Protein AF-A0A2N6CW79-F1 (afdb_monomer)

Mean predicted aligned error: 12.47 Å

pLDDT: mean 71.99, std 19.27, range [43.38, 93.44]

Secondary structure (DSSP, 8-state):
-----------S-S---HHHHHHHHHHHHHHTT--TTTHHHHHHHHHHHHHHHHHHTTTS---

Radius of gyration: 16.09 Å; Cα contacts (8 Å, |Δi|>4): 18; chains: 1; bounding box: 51×40×16 Å

Structure (mmCIF, N/CA/C/O backbone):
data_AF-A0A2N6CW79-F1
#
_entry.id   AF-A0A2N6CW79-F1
#
loop_
_atom_site.group_PDB
_atom_site.id
_atom_site.type_symbol
_atom_site.label_atom_id
_atom_site.label_alt_id
_atom_site.label_comp_id
_atom_site.label_asym_id
_atom_site.label_entity_id
_atom_site.label_seq_id
_atom_site.pdbx_PDB_ins_code
_atom_site.Cartn_x
_atom_site.Cartn_y
_atom_site.Cartn_z
_atom_site.occupancy
_atom_site.B_iso_or_equiv
_atom_site.auth_seq_id
_atom_site.auth_comp_id
_atom_site.auth_asym_id
_atom_site.auth_atom_id
_atom_site.pdbx_PDB_model_num
ATOM 1 N N . MET A 1 1 ? 36.360 -18.256 -5.145 1.00 57.09 1 MET A N 1
ATOM 2 C CA . MET A 1 1 ? 36.136 -17.200 -6.156 1.00 57.09 1 MET A CA 1
ATOM 3 C C . MET A 1 1 ? 34.966 -17.604 -7.039 1.00 57.09 1 MET A C 1
ATOM 5 O O . MET A 1 1 ? 35.124 -18.526 -7.822 1.00 57.09 1 MET A O 1
ATOM 9 N N . LEU A 1 2 ? 33.816 -16.956 -6.836 1.00 49.44 2 LEU A N 1
ATOM 10 C CA . LEU A 1 2 ? 32.636 -16.854 -7.719 1.00 49.44 2 LEU A CA 1
ATOM 11 C C . LEU A 1 2 ? 31.636 -15.976 -6.933 1.00 49.44 2 LEU A C 1
ATOM 13 O O . LEU A 1 2 ? 30.883 -16.475 -6.111 1.00 49.44 2 LEU A O 1
ATOM 17 N N . LEU A 1 3 ? 31.902 -14.673 -6.794 1.00 58.81 3 LEU A N 1
ATOM 18 C CA . LEU A 1 3 ? 31.364 -13.615 -7.664 1.00 58.81 3 LEU A CA 1
ATOM 19 C C . LEU A 1 3 ? 29.857 -13.754 -7.918 1.00 58.81 3 LEU A C 1
ATOM 21 O O . LEU A 1 3 ? 29.445 -14.023 -9.036 1.00 58.81 3 LEU A O 1
ATOM 25 N N . LEU A 1 4 ? 29.051 -13.492 -6.890 1.00 55.22 4 LEU A N 1
ATOM 26 C CA . LEU A 1 4 ? 27.722 -12.906 -7.065 1.00 55.22 4 LEU A CA 1
ATOM 27 C C . LEU A 1 4 ? 27.592 -11.733 -6.095 1.00 55.22 4 LEU A C 1
ATOM 29 O O . LEU A 1 4 ? 26.882 -11.768 -5.095 1.00 55.22 4 LEU A O 1
ATOM 33 N N . ALA A 1 5 ? 28.340 -10.679 -6.418 1.00 52.88 5 ALA A N 1
ATOM 34 C CA . ALA A 1 5 ? 27.926 -9.330 -6.095 1.00 52.88 5 ALA A CA 1
ATOM 35 C C . ALA A 1 5 ? 26.625 -9.061 -6.871 1.00 52.88 5 ALA A C 1
ATOM 37 O O . ALA A 1 5 ? 26.653 -8.547 -7.984 1.00 52.88 5 ALA A O 1
ATOM 38 N N . PHE A 1 6 ? 25.488 -9.443 -6.292 1.00 50.41 6 PHE A N 1
ATOM 39 C CA . PHE A 1 6 ? 24.270 -8.657 -6.457 1.00 50.41 6 PHE A CA 1
ATOM 40 C C . PHE A 1 6 ? 24.546 -7.391 -5.633 1.00 50.41 6 PHE A C 1
ATOM 42 O O . PHE A 1 6 ? 24.312 -7.341 -4.435 1.00 50.41 6 PHE A O 1
ATOM 49 N N . GLY A 1 7 ? 25.321 -6.440 -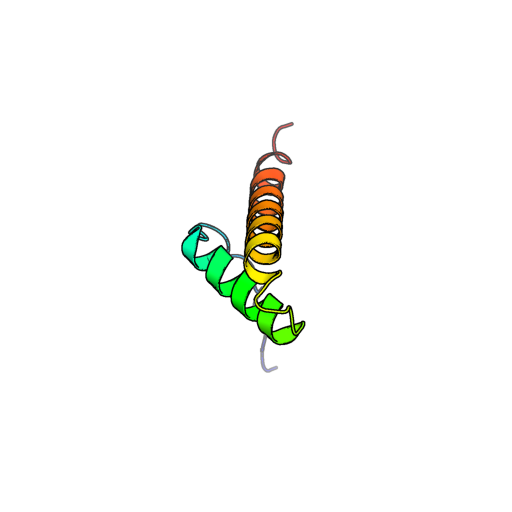6.152 1.00 46.75 7 GLY A N 1
ATOM 50 C CA . GLY A 1 7 ? 24.843 -5.649 -7.270 1.00 46.75 7 GLY A CA 1
ATOM 51 C C . GLY A 1 7 ? 23.723 -4.838 -6.660 1.00 46.75 7 GLY A C 1
ATOM 52 O O . GLY A 1 7 ? 22.583 -5.288 -6.664 1.00 46.75 7 GLY A O 1
ATOM 53 N N . ALA A 1 8 ? 24.117 -3.753 -5.989 1.00 47.22 8 ALA A N 1
ATOM 54 C CA . ALA A 1 8 ? 23.221 -2.835 -5.326 1.00 47.22 8 ALA A CA 1
ATOM 55 C C . ALA A 1 8 ? 21.961 -2.669 -6.177 1.00 47.22 8 ALA A C 1
ATOM 57 O O . ALA A 1 8 ? 22.039 -2.207 -7.315 1.00 47.22 8 ALA A O 1
ATOM 58 N N . THR A 1 9 ? 20.812 -3.035 -5.615 1.00 51.59 9 THR A N 1
ATOM 59 C CA . THR A 1 9 ? 19.477 -2.598 -6.033 1.00 51.59 9 THR A CA 1
ATOM 60 C C . THR A 1 9 ? 19.372 -1.090 -5.765 1.00 51.59 9 THR A C 1
ATOM 62 O O . THR A 1 9 ? 18.545 -0.603 -5.007 1.00 51.59 9 THR A O 1
ATOM 65 N N . GLY A 1 10 ? 20.323 -0.337 -6.308 1.00 48.75 10 GLY A N 1
ATOM 66 C CA . GLY A 1 10 ? 20.400 1.103 -6.285 1.00 48.75 10 GLY A CA 1
ATOM 67 C C . GLY A 1 10 ? 19.995 1.586 -7.664 1.00 48.75 10 GLY A C 1
ATOM 68 O O . GLY A 1 10 ? 20.629 1.227 -8.650 1.00 48.75 10 GLY A O 1
ATOM 69 N N . ALA A 1 11 ? 18.956 2.417 -7.688 1.00 44.03 11 ALA A N 1
ATOM 70 C CA . ALA A 1 11 ? 18.473 3.181 -8.835 1.00 44.03 11 ALA A CA 1
ATOM 71 C C . ALA A 1 11 ? 17.618 2.425 -9.872 1.00 44.03 11 ALA A C 1
ATOM 73 O O . ALA A 1 11 ? 17.980 2.308 -11.037 1.00 44.03 11 ALA A O 1
ATOM 74 N N . VAL A 1 12 ? 16.396 2.053 -9.474 1.00 43.50 12 VAL A N 1
ATOM 75 C CA . VAL A 1 12 ? 15.229 2.089 -10.381 1.00 43.50 12 VAL A CA 1
ATOM 76 C C . VAL A 1 12 ? 14.098 2.864 -9.691 1.00 43.50 12 VAL A C 1
ATOM 78 O O . VAL A 1 12 ? 13.025 2.343 -9.452 1.00 43.50 12 VAL A O 1
ATOM 81 N N . PHE A 1 13 ? 14.365 4.102 -9.272 1.00 48.66 13 PHE A N 1
ATOM 82 C CA . PHE A 1 13 ? 13.347 5.007 -8.707 1.00 48.66 13 PHE A CA 1
ATOM 83 C C . PHE A 1 13 ? 13.608 6.450 -9.153 1.00 48.66 13 PHE A C 1
ATOM 85 O O . PHE A 1 13 ? 13.597 7.369 -8.344 1.00 48.66 13 PHE A O 1
ATOM 92 N N . ALA A 1 14 ? 13.956 6.656 -10.426 1.00 47.28 14 ALA A N 1
ATOM 93 C CA . ALA A 1 14 ? 14.239 8.004 -10.925 1.00 47.28 14 ALA A CA 1
ATOM 94 C C . ALA A 1 14 ? 13.055 8.652 -11.656 1.00 47.28 14 ALA A C 1
ATOM 96 O O . ALA A 1 14 ? 12.968 9.872 -11.654 1.00 47.28 14 ALA A O 1
ATOM 97 N N . GLU A 1 15 ? 12.112 7.878 -12.196 1.00 51.50 15 GLU A N 1
ATOM 98 C CA . GLU A 1 15 ? 10.866 8.399 -12.773 1.00 51.50 15 GLU A 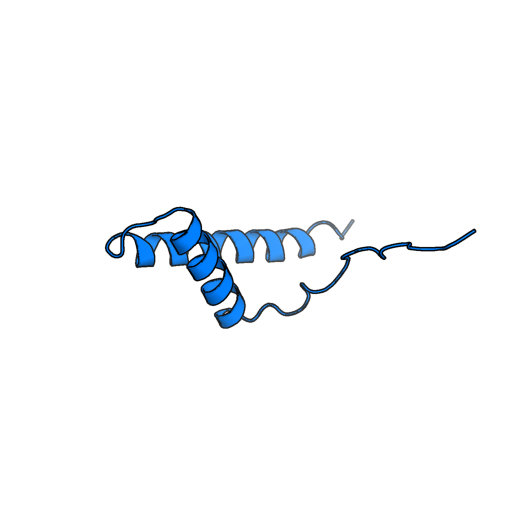CA 1
ATOM 99 C C . GLU A 1 15 ? 9.754 7.368 -12.556 1.00 51.50 15 GLU A C 1
ATOM 101 O O . GLU A 1 15 ? 9.291 6.718 -13.491 1.00 51.50 15 GLU A O 1
ATOM 106 N N . GLU A 1 16 ? 9.345 7.152 -11.302 1.00 56.84 16 GLU A N 1
ATOM 107 C CA . GLU A 1 16 ? 8.064 6.476 -11.091 1.00 56.84 16 GLU A CA 1
ATOM 108 C C . GLU A 1 16 ? 6.958 7.433 -11.535 1.00 56.84 16 GLU A C 1
ATOM 110 O O . GLU A 1 16 ? 6.688 8.452 -10.898 1.00 56.84 16 GLU A O 1
ATOM 115 N N . SER A 1 17 ? 6.354 7.131 -12.683 1.00 66.69 17 SER A N 1
ATOM 116 C CA . SER A 1 17 ? 5.131 7.801 -13.112 1.00 66.69 17 SER A CA 1
ATOM 117 C C . SER A 1 17 ? 4.026 7.507 -12.102 1.00 66.69 17 SER A C 1
ATOM 119 O O . SER A 1 17 ? 3.983 6.426 -11.522 1.00 66.69 17 SER A O 1
ATOM 121 N N . GLN A 1 18 ? 3.108 8.450 -11.910 1.00 67.19 18 GLN A N 1
ATOM 122 C CA . GLN A 1 18 ? 1.999 8.312 -10.958 1.00 67.19 18 GLN A CA 1
ATOM 123 C C . GLN A 1 18 ? 1.194 7.011 -11.169 1.00 67.19 18 GLN A C 1
ATOM 125 O O . GLN A 1 18 ? 0.774 6.378 -10.207 1.00 67.19 18 GLN A O 1
ATOM 130 N N . GLU A 1 19 ? 1.095 6.563 -12.424 1.00 73.31 19 GLU A N 1
ATOM 131 C CA . GLU A 1 19 ? 0.475 5.296 -12.829 1.00 73.31 19 GLU A CA 1
ATOM 132 C C . GLU A 1 19 ? 1.212 4.050 -12.284 1.00 73.31 19 GLU A C 1
ATOM 134 O O . GLU A 1 19 ? 0.576 3.078 -11.883 1.00 73.31 19 GLU A O 1
ATOM 139 N N . SER A 1 20 ? 2.547 4.096 -12.187 1.00 82.56 20 SER A N 1
ATOM 140 C CA . SER A 1 20 ? 3.363 3.035 -11.573 1.00 82.56 20 SER A CA 1
ATOM 141 C C . SER A 1 20 ? 3.137 2.958 -10.061 1.00 82.56 20 SER A C 1
ATOM 143 O O . SER A 1 20 ? 2.994 1.864 -9.511 1.00 82.56 20 SER A O 1
ATOM 145 N N . LEU A 1 21 ? 3.032 4.112 -9.393 1.00 86.00 21 LEU A N 1
ATOM 146 C CA . LEU A 1 21 ? 2.793 4.171 -7.948 1.00 86.00 21 LEU A CA 1
ATOM 147 C C . LEU A 1 21 ? 1.430 3.571 -7.595 1.00 86.00 21 LEU A C 1
ATOM 149 O O . LEU A 1 21 ? 1.324 2.767 -6.670 1.00 86.00 21 LEU A O 1
ATOM 153 N N . GLU A 1 22 ? 0.396 3.896 -8.372 1.00 86.88 22 GLU A N 1
ATOM 154 C CA . GLU A 1 22 ? -0.930 3.302 -8.202 1.00 86.88 22 GLU A CA 1
ATOM 155 C C . GLU A 1 22 ? -0.922 1.779 -8.389 1.00 86.88 22 GLU A C 1
ATOM 157 O O . GLU A 1 22 ? -1.588 1.069 -7.633 1.00 86.88 22 GLU A O 1
ATOM 162 N N . GLU A 1 23 ? -0.172 1.247 -9.359 1.00 88.69 23 GLU A N 1
ATOM 163 C CA . GLU A 1 23 ? -0.072 -0.202 -9.578 1.00 88.69 23 GLU A CA 1
ATOM 164 C C . GLU A 1 23 ? 0.598 -0.919 -8.393 1.00 88.69 23 GLU A C 1
ATOM 166 O O . GLU A 1 23 ? 0.119 -1.966 -7.931 1.00 88.69 23 GLU A O 1
ATOM 171 N N . ARG A 1 24 ? 1.656 -0.320 -7.835 1.00 88.31 24 ARG A N 1
ATOM 172 C CA . ARG A 1 24 ? 2.322 -0.819 -6.623 1.00 88.31 24 ARG A CA 1
ATOM 173 C C . ARG A 1 24 ? 1.382 -0.793 -5.422 1.00 88.31 24 ARG A C 1
ATOM 175 O O . ARG A 1 24 ? 1.204 -1.820 -4.770 1.00 88.31 24 ARG A O 1
ATOM 182 N N . CYS A 1 25 ? 0.708 0.330 -5.185 1.00 91.69 25 CYS A N 1
ATOM 183 C CA . CYS A 1 25 ? -0.257 0.472 -4.096 1.00 91.69 25 CYS A CA 1
ATOM 184 C C . CYS A 1 25 ? -1.432 -0.510 -4.226 1.00 91.69 25 CYS A C 1
ATOM 186 O O . CYS A 1 25 ? -1.867 -1.087 -3.234 1.00 91.69 25 CYS A O 1
ATOM 188 N N . ARG A 1 26 ? -1.911 -0.790 -5.446 1.00 90.25 26 ARG A N 1
ATOM 189 C CA . ARG A 1 26 ? -2.938 -1.823 -5.683 1.00 90.25 26 ARG A CA 1
ATOM 190 C C . ARG A 1 26 ? -2.453 -3.227 -5.358 1.00 90.25 26 ARG A C 1
ATOM 192 O O . ARG A 1 26 ? -3.264 -4.068 -4.973 1.00 90.25 26 ARG A O 1
ATOM 199 N N . THR A 1 27 ? -1.172 -3.503 -5.567 1.00 92.69 27 THR A N 1
ATOM 200 C CA . THR A 1 27 ? -0.576 -4.797 -5.226 1.00 92.69 27 THR A CA 1
ATOM 201 C C . THR A 1 27 ? -0.501 -4.950 -3.712 1.00 92.69 27 THR A C 1
ATOM 203 O O . THR A 1 27 ? -1.039 -5.925 -3.194 1.00 92.69 27 THR A O 1
ATOM 206 N N . PHE A 1 28 ? 0.008 -3.936 -3.006 1.00 90.19 28 PHE A N 1
ATOM 207 C CA . PHE A 1 28 ? 0.039 -3.924 -1.540 1.00 90.19 28 PHE A CA 1
ATOM 208 C C . PHE A 1 28 ? -1.354 -4.065 -0.931 1.00 90.19 28 PHE A C 1
ATOM 210 O O . PHE A 1 28 ? -1.571 -4.927 -0.089 1.00 90.19 28 PHE A O 1
ATOM 217 N N . ALA A 1 29 ? -2.339 -3.328 -1.443 1.00 92.31 29 ALA A N 1
ATOM 218 C CA . ALA A 1 29 ? -3.707 -3.412 -0.949 1.00 92.31 29 ALA A CA 1
ATOM 219 C C . ALA A 1 29 ? -4.324 -4.815 -1.104 1.00 92.31 29 ALA A C 1
ATOM 221 O O . ALA A 1 29 ? -5.131 -5.243 -0.281 1.00 92.31 29 ALA A O 1
ATOM 222 N N . LYS A 1 30 ? -3.954 -5.554 -2.159 1.00 91.38 30 LYS A N 1
ATOM 223 C CA . LYS A 1 30 ? -4.3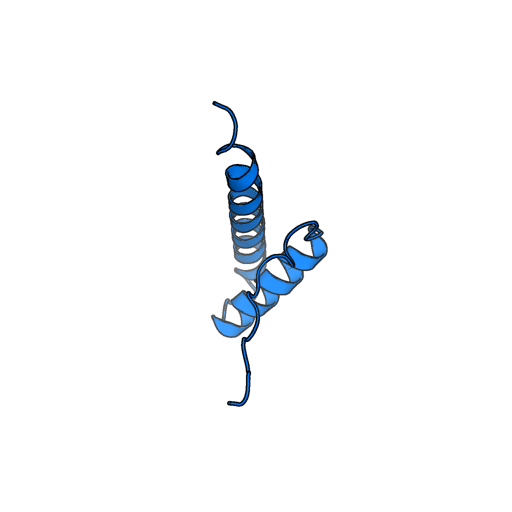92 -6.945 -2.347 1.00 91.38 30 LYS A CA 1
ATOM 224 C C . LYS A 1 30 ? -3.686 -7.907 -1.398 1.00 91.38 30 LYS A C 1
ATOM 226 O O . LYS A 1 30 ? -4.327 -8.850 -0.945 1.00 91.38 30 LYS A O 1
ATOM 231 N N . GLU A 1 31 ? -2.402 -7.690 -1.123 1.00 92.94 31 GLU A N 1
ATOM 232 C CA . GLU A 1 31 ? -1.632 -8.503 -0.175 1.00 92.94 31 GLU A CA 1
ATOM 233 C C . GLU A 1 31 ? -2.102 -8.292 1.272 1.00 92.94 31 GLU A C 1
ATOM 235 O O . GLU A 1 31 ? -2.268 -9.268 2.001 1.00 92.94 31 GLU A O 1
ATOM 240 N N . ASP A 1 32 ? -2.424 -7.052 1.647 1.00 88.88 32 ASP A N 1
ATOM 241 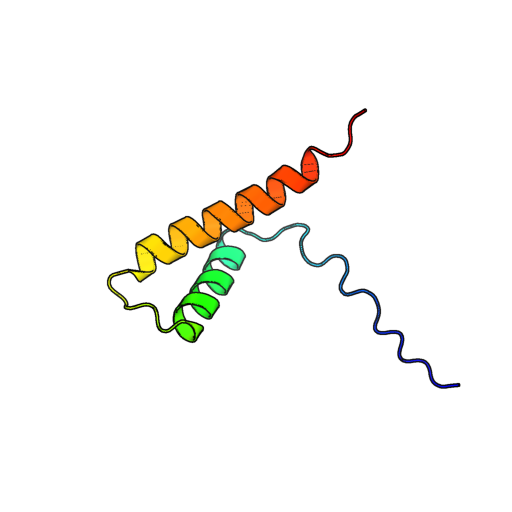C CA . ASP A 1 32 ? -2.998 -6.692 2.951 1.00 88.88 32 ASP A CA 1
ATOM 242 C C . ASP A 1 32 ? -4.480 -7.079 3.096 1.00 88.88 32 ASP A C 1
ATOM 244 O O . ASP A 1 32 ? -5.038 -7.056 4.193 1.00 88.88 32 ASP A O 1
ATOM 248 N N . GLY A 1 33 ? -5.143 -7.458 1.999 1.00 93.44 33 GLY A N 1
ATOM 249 C CA . GLY A 1 33 ? -6.560 -7.819 2.013 1.00 93.44 33 GLY A CA 1
ATOM 250 C C . GLY A 1 33 ? -7.491 -6.623 2.236 1.00 93.44 33 GLY A C 1
ATOM 251 O O . GLY A 1 33 ? -8.565 -6.782 2.819 1.00 93.44 33 GLY A O 1
ATOM 252 N N . VAL A 1 34 ? -7.099 -5.436 1.764 1.00 92.88 34 VAL A N 1
ATOM 253 C CA . VAL A 1 34 ? -7.890 -4.206 1.872 1.00 92.88 34 VAL A CA 1
ATOM 254 C C . VAL A 1 34 ? -9.236 -4.396 1.151 1.00 92.88 34 VAL A C 1
ATOM 256 O O . VAL A 1 34 ? -9.279 -4.833 -0.008 1.00 92.88 34 VAL A O 1
ATOM 259 N N . PRO A 1 35 ? -10.369 -4.087 1.800 1.00 92.12 35 PRO A N 1
ATOM 260 C CA . PRO A 1 35 ? -11.680 -4.221 1.183 1.00 92.12 35 PRO A CA 1
ATOM 261 C C . PRO A 1 35 ? -11.889 -3.182 0.074 1.00 92.12 35 PRO A C 1
ATOM 263 O O . PRO A 1 35 ? -11.404 -2.055 0.133 1.00 92.12 35 PRO A O 1
ATOM 266 N N . ALA A 1 36 ? -12.695 -3.532 -0.934 1.00 89.25 36 ALA A N 1
ATOM 267 C CA . ALA A 1 36 ? -12.954 -2.659 -2.086 1.00 89.25 36 ALA A CA 1
ATOM 268 C C . ALA A 1 36 ? -13.526 -1.278 -1.704 1.00 89.25 36 ALA A C 1
ATOM 270 O O . ALA A 1 36 ? -13.294 -0.307 -2.420 1.00 89.25 36 ALA A O 1
ATOM 271 N N . ALA A 1 37 ? -14.249 -1.194 -0.582 1.00 92.44 37 ALA A N 1
ATOM 272 C CA . ALA A 1 37 ? -14.795 0.055 -0.053 1.00 92.44 37 ALA A CA 1
ATOM 273 C C . ALA A 1 37 ? -13.709 1.033 0.433 1.00 92.44 37 ALA A C 1
ATOM 275 O O . ALA A 1 37 ? -13.913 2.238 0.350 1.00 92.44 37 ALA A O 1
ATOM 276 N N . GLU A 1 38 ? -12.564 0.522 0.890 1.00 92.31 38 GLU A N 1
ATOM 277 C CA . GLU A 1 38 ? -11.444 1.317 1.421 1.00 92.31 38 GLU A CA 1
ATOM 278 C C . GLU A 1 38 ? -10.301 1.457 0.410 1.00 92.31 38 GLU A C 1
ATOM 280 O O . GLU A 1 38 ? -9.350 2.202 0.620 1.00 92.31 38 GLU A O 1
ATOM 285 N N . MET A 1 39 ? -10.415 0.783 -0.735 1.00 89.31 39 MET A N 1
ATOM 286 C CA . MET A 1 39 ? -9.386 0.752 -1.767 1.00 89.31 39 MET A CA 1
ATOM 287 C C . MET A 1 39 ? -9.061 2.142 -2.321 1.00 89.31 39 MET A C 1
ATOM 289 O O . MET A 1 39 ? -7.909 2.439 -2.605 1.00 89.31 39 MET A O 1
ATOM 293 N N . ALA A 1 40 ? -10.066 3.005 -2.480 1.00 89.75 40 ALA A N 1
ATOM 294 C CA . ALA A 1 40 ? -9.856 4.354 -3.002 1.00 89.75 40 ALA A CA 1
ATOM 295 C C . ALA A 1 40 ? -9.059 5.240 -2.028 1.00 89.75 40 ALA A C 1
ATOM 297 O O . A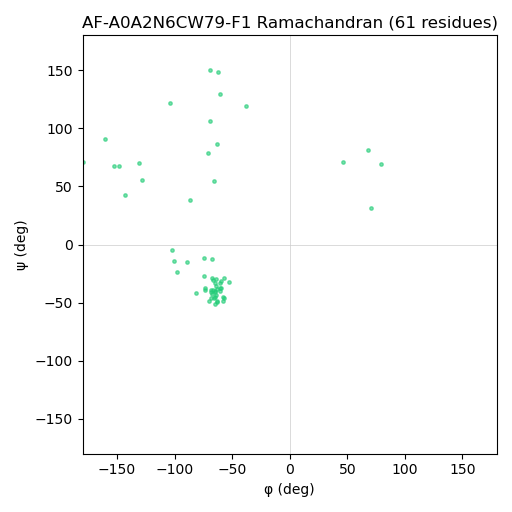LA A 1 40 ? -8.152 5.948 -2.465 1.00 89.75 40 ALA A O 1
ATOM 298 N N . ASP A 1 41 ? -9.369 5.168 -0.731 1.00 92.75 41 ASP A N 1
ATOM 299 C CA . ASP A 1 41 ? -8.646 5.897 0.317 1.00 92.75 41 ASP A CA 1
ATOM 300 C C . ASP A 1 41 ? -7.222 5.354 0.478 1.00 92.75 41 ASP A C 1
ATOM 302 O O . ASP A 1 41 ? -6.263 6.121 0.415 1.00 92.75 41 ASP A O 1
ATOM 306 N N . TYR A 1 42 ? -7.067 4.026 0.533 1.00 93.00 42 TYR A N 1
ATOM 307 C CA . TYR A 1 42 ? -5.758 3.377 0.635 1.00 93.00 42 TYR A CA 1
ATOM 308 C C . TYR A 1 42 ? -4.824 3.759 -0.521 1.00 93.00 42 TYR A C 1
ATOM 310 O O . TYR A 1 42 ? -3.661 4.095 -0.307 1.00 93.00 42 TYR A O 1
ATOM 318 N N . LEU A 1 43 ? -5.320 3.728 -1.766 1.00 90.69 43 LEU A N 1
ATOM 319 C CA . LEU A 1 43 ? -4.513 4.105 -2.929 1.00 90.69 43 LEU A CA 1
ATOM 320 C C . LEU A 1 43 ? -4.089 5.572 -2.876 1.00 90.69 43 LEU A C 1
ATOM 322 O O . LEU A 1 43 ? -2.959 5.885 -3.243 1.00 90.69 43 LEU A O 1
ATOM 326 N N . LYS A 1 44 ? -4.968 6.460 -2.404 1.00 90.25 44 LYS A N 1
ATOM 327 C CA . LYS A 1 44 ? -4.660 7.882 -2.273 1.00 90.25 44 LYS A CA 1
ATOM 328 C C . LYS A 1 44 ? -3.549 8.116 -1.247 1.00 90.25 44 LYS A C 1
ATOM 330 O O . LYS A 1 44 ? -2.564 8.761 -1.592 1.00 90.25 44 LYS A O 1
ATOM 335 N N . GLU A 1 45 ? -3.673 7.559 -0.043 1.00 91.31 45 GLU A N 1
ATOM 336 C CA . GLU A 1 45 ? -2.659 7.710 1.012 1.00 91.31 45 GLU A CA 1
ATOM 337 C C . GLU A 1 45 ? -1.321 7.063 0.634 1.00 91.31 45 GLU A C 1
ATOM 339 O O . GLU A 1 45 ? -0.260 7.644 0.864 1.00 91.31 45 GLU A O 1
ATOM 344 N N . CYS A 1 46 ? -1.356 5.888 0.001 1.00 91.69 46 CYS A N 1
ATOM 345 C CA . CYS A 1 46 ? -0.151 5.184 -0.433 1.00 91.69 46 CYS A CA 1
ATOM 346 C C . CYS A 1 46 ? 0.612 5.960 -1.520 1.00 91.69 46 CYS A C 1
ATOM 348 O O . CYS A 1 46 ? 1.830 6.118 -1.432 1.00 91.69 46 CYS A O 1
ATOM 350 N N . VAL A 1 47 ? -0.091 6.490 -2.528 1.00 89.69 47 VAL A N 1
ATOM 351 C CA . VAL A 1 47 ? 0.535 7.296 -3.588 1.00 89.69 47 VAL A CA 1
ATOM 352 C C . VAL A 1 47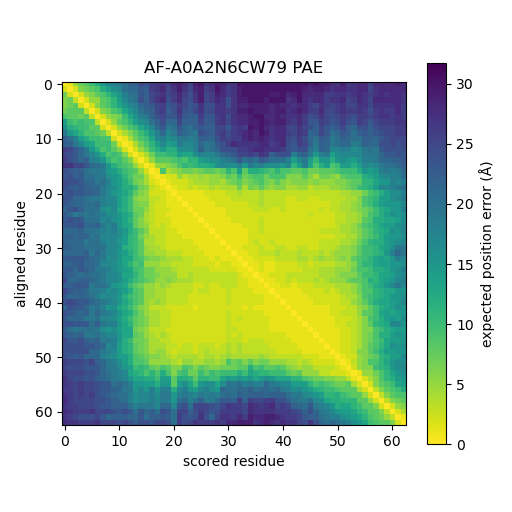 ? 1.067 8.617 -3.034 1.00 89.69 47 VAL A C 1
ATOM 354 O O . VAL A 1 47 ? 2.142 9.050 -3.444 1.00 89.69 47 VAL A O 1
ATOM 357 N N . GLU A 1 48 ? 0.337 9.258 -2.118 1.00 88.50 48 GLU A N 1
ATOM 358 C CA . GLU A 1 48 ? 0.762 10.505 -1.471 1.00 88.50 48 GLU A CA 1
ATOM 359 C C . GLU A 1 48 ? 2.033 10.290 -0.636 1.00 88.50 48 GLU A C 1
ATOM 361 O O . GLU A 1 48 ? 3.030 10.969 -0.881 1.00 88.50 48 GLU A O 1
ATOM 366 N N . SER A 1 49 ? 2.057 9.251 0.206 1.00 86.25 49 SER A N 1
ATOM 367 C CA . SER A 1 49 ? 3.225 8.878 1.019 1.00 86.25 49 SER A CA 1
ATOM 368 C C . SER A 1 49 ? 4.463 8.599 0.161 1.00 86.25 49 SER A C 1
ATOM 370 O O . SER A 1 49 ? 5.532 9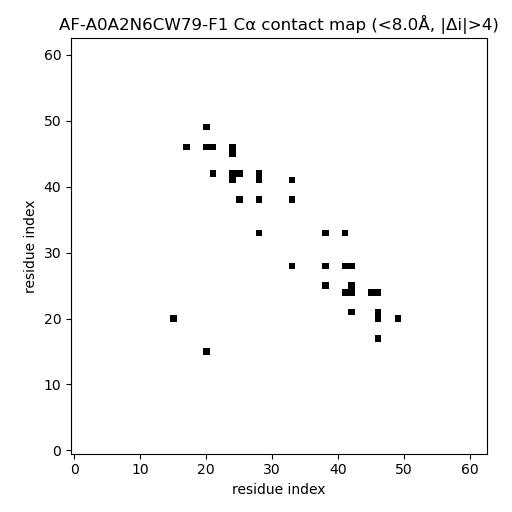.155 0.398 1.00 86.25 49 SER A O 1
ATOM 372 N N . LEU A 1 50 ? 4.324 7.790 -0.898 1.00 83.06 50 LEU A N 1
ATOM 373 C CA . LEU A 1 50 ? 5.448 7.459 -1.783 1.00 83.06 50 LEU A CA 1
ATOM 374 C C . LEU A 1 50 ? 5.957 8.674 -2.573 1.00 83.06 50 LEU A C 1
ATOM 376 O O . LEU A 1 50 ? 7.140 8.756 -2.917 1.00 83.06 50 LEU A O 1
ATOM 380 N N . LYS A 1 51 ? 5.067 9.621 -2.886 1.00 81.81 51 LYS A N 1
ATOM 381 C CA . LYS A 1 51 ? 5.421 10.863 -3.572 1.00 81.81 51 LYS A CA 1
ATOM 382 C C . LYS A 1 51 ? 6.166 11.821 -2.644 1.00 81.81 51 LYS A C 1
ATOM 384 O O . LYS A 1 51 ? 7.115 12.457 -3.103 1.00 81.81 51 LYS A O 1
ATOM 389 N N . GLU A 1 52 ? 5.772 11.902 -1.375 1.00 77.62 52 GLU A N 1
ATOM 390 C CA . GLU A 1 52 ? 6.488 12.666 -0.347 1.00 77.62 52 GLU A CA 1
ATOM 391 C C . GLU A 1 52 ? 7.869 12.064 -0.060 1.00 77.62 52 GLU A C 1
ATOM 393 O O . GLU A 1 52 ? 8.861 12.782 -0.159 1.00 77.62 52 GLU A O 1
ATOM 398 N N . GLU A 1 53 ? 7.995 10.743 0.111 1.00 68.38 53 GLU A N 1
ATOM 399 C CA . GLU A 1 53 ? 9.303 10.084 0.290 1.00 68.38 53 GLU A CA 1
ATOM 400 C C . GLU A 1 53 ? 10.258 10.293 -0.907 1.00 68.38 53 GLU A C 1
ATOM 402 O O . GLU A 1 53 ? 11.487 10.338 -0.763 1.00 68.38 53 GLU A O 1
ATOM 407 N N . GLY A 1 54 ? 9.707 10.408 -2.120 1.00 63.28 54 GLY A N 1
ATOM 408 C CA . GLY A 1 54 ? 10.460 10.754 -3.327 1.00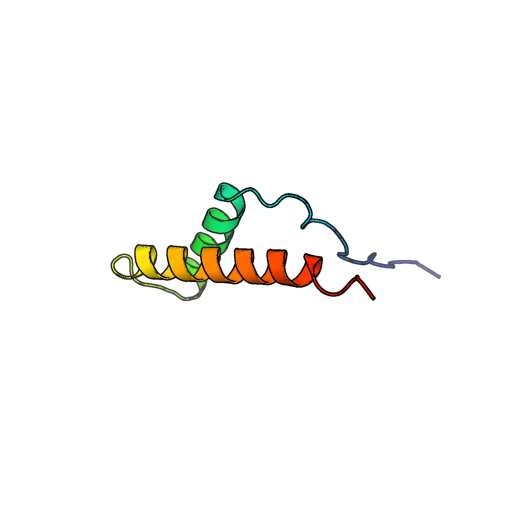 63.28 54 GLY A CA 1
ATOM 409 C C . GLY A 1 54 ? 10.852 12.235 -3.410 1.00 63.28 54 GLY A C 1
ATOM 410 O O . GLY A 1 54 ? 11.863 12.565 -4.039 1.00 63.28 54 GLY A O 1
ATOM 411 N N . ALA A 1 55 ? 10.076 13.121 -2.780 1.00 56.78 55 ALA A N 1
ATOM 412 C CA . ALA A 1 55 ? 10.325 14.557 -2.718 1.00 56.78 55 ALA A CA 1
ATOM 413 C C . ALA A 1 55 ? 11.344 14.918 -1.626 1.00 56.78 55 ALA A C 1
ATOM 415 O O . ALA A 1 55 ? 12.273 15.675 -1.903 1.00 56.78 55 ALA A O 1
ATOM 416 N N . GLU A 1 56 ? 11.263 14.304 -0.443 1.00 52.78 56 GLU A N 1
ATOM 417 C CA . GLU A 1 56 ? 12.187 14.560 0.672 1.00 52.78 56 GLU A CA 1
ATOM 418 C C . GLU A 1 56 ? 13.635 14.152 0.337 1.00 52.78 56 GLU A C 1
ATOM 420 O O . GLU A 1 56 ? 14.594 14.815 0.734 1.00 52.78 56 GLU A O 1
ATOM 425 N N . LYS A 1 57 ? 13.831 13.145 -0.528 1.00 48.88 57 LYS A N 1
ATOM 426 C CA . LYS A 1 57 ? 15.165 12.787 -1.054 1.00 48.88 57 LYS A CA 1
ATOM 427 C C . LYS A 1 57 ? 15.791 13.841 -1.975 1.00 48.88 57 LYS A C 1
ATOM 429 O O . LYS A 1 57 ? 16.979 13.726 -2.285 1.00 48.88 57 LYS A O 1
ATOM 434 N N . LYS A 1 58 ? 15.038 14.847 -2.436 1.00 47.12 58 LYS A N 1
ATOM 435 C CA . LYS A 1 58 ? 15.586 15.975 -3.211 1.00 47.12 58 LYS A CA 1
ATOM 436 C C . LYS A 1 58 ? 16.053 17.144 -2.344 1.00 47.12 58 LYS A C 1
ATOM 438 O O . LYS A 1 58 ? 16.801 17.968 -2.866 1.00 47.12 58 LYS A O 1
ATOM 443 N N . GLU A 1 59 ? 15.672 17.214 -1.070 1.00 49.22 59 GLU A N 1
ATOM 444 C CA . GLU A 1 59 ? 15.959 18.385 -0.227 1.00 49.22 59 GLU A CA 1
ATOM 445 C C . GLU A 1 59 ? 17.155 18.196 0.726 1.00 49.22 59 GLU A C 1
ATOM 447 O O . GLU A 1 59 ? 17.742 19.183 1.156 1.00 49.22 59 GLU A O 1
ATOM 452 N N . GLU A 1 60 ? 17.653 16.973 0.953 1.00 47.28 60 GLU A N 1
ATOM 453 C CA . GLU A 1 60 ? 18.839 16.736 1.805 1.00 47.28 60 GLU A CA 1
ATOM 454 C C . GLU A 1 60 ? 20.189 16.840 1.052 1.00 47.28 60 GLU A C 1
ATOM 456 O O . GLU A 1 60 ? 21.124 16.063 1.265 1.00 47.28 60 GLU A O 1
ATOM 461 N N . LYS A 1 61 ? 20.313 17.797 0.120 1.00 46.03 61 LYS A N 1
ATOM 462 C CA . LYS A 1 61 ? 21.609 18.154 -0.485 1.00 46.03 61 LYS A CA 1
ATOM 463 C C . LYS A 1 61 ? 21.659 19.604 -0.975 1.00 46.03 61 LYS A C 1
ATOM 465 O O . LYS A 1 61 ? 21.742 19.842 -2.174 1.00 46.03 61 LYS A O 1
ATOM 470 N N . ASN A 1 62 ? 21.622 20.557 -0.053 1.00 43.38 62 ASN A N 1
ATOM 471 C CA . ASN A 1 62 ? 22.225 21.903 -0.125 1.00 43.38 62 ASN A CA 1
ATOM 472 C C . ASN A 1 62 ? 22.305 22.356 1.346 1.00 43.38 62 ASN A C 1
ATOM 474 O O . ASN A 1 62 ? 21.265 22.541 1.967 1.00 43.38 62 ASN A O 1
ATOM 478 N N . ASP A 1 63 ? 23.418 22.082 2.026 1.00 44.03 63 ASP A N 1
ATOM 479 C CA . ASP A 1 63 ? 24.494 23.061 2.309 1.00 44.03 63 ASP A CA 1
ATOM 480 C C . ASP A 1 63 ? 23.988 24.324 3.026 1.00 44.03 63 ASP A C 1
ATOM 482 O O . ASP A 1 63 ? 23.287 25.140 2.385 1.00 44.03 63 ASP A O 1
#

Foldseek 3Di:
DDDDPPPPPPDPPPDDDLVNQLVVQVVVCVVVVPDPVCSVVSSVVSSVVVVVVVVVVVPPDDD

Solvent-accessible surface area (backbone atoms only — not comparable to full-atom values): 4098 Å² total; per-residue (Å²): 144,81,89,74,79,78,63,75,95,68,83,93,74,86,76,76,49,73,69,54,42,47,54,52,35,54,49,51,36,59,75,74,62,59,51,80,88,50,42,67,59,51,40,51,54,45,40,50,52,57,50,47,62,61,50,57,73,68,62,84,76,72,135

Organism: NCBI:txid191960

Sequence (63 aa):
MLLLAFGATGAVFAEE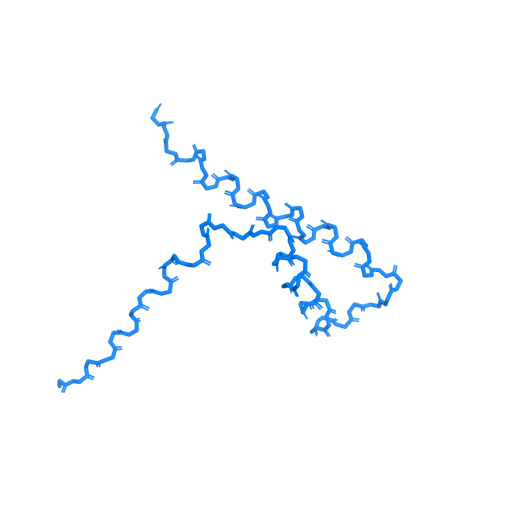SQESLEERCRTFAKEDGVPAAEMADYLKECVESLKEEGAEKKEEKND